Protein AF-A0A7W3RBH5-F1 (afdb_monomer_lite)

Radius of gyration: 30.69 Å; chains: 1; bounding box: 95×34×45 Å

Foldseek 3Di:
DPPPDDPLQVVLVVVQVVVQVVLCVQCVVVVHNWGWHKDWDQDPVRHIDIDTHDDPSSVVSVVVVVVVVVVVPDDPDPDDPDDDDDPDDDDDDDDPVRDDDDDDDDDDDDDDD

Secondary structure (DSSP, 8-state):
------HHHHHHHHHHHHHHHHHHHHHHTTT---PPEEEEEE-TTS-EEEEEE--HHHHHHHHHHHHHHHHHTSPPPP----PPPPPPPPPP---TT----PPPPPP-PPPP-

Structure (mmCIF, N/CA/C/O backbone):
data_AF-A0A7W3RBH5-F1
#
_entry.id   AF-A0A7W3RBH5-F1
#
loop_
_atom_site.group_PDB
_atom_site.id
_atom_site.type_symbol
_atom_site.label_atom_id
_atom_site.label_alt_id
_atom_site.label_comp_id
_atom_site.label_asym_id
_atom_site.label_entity_id
_atom_site.label_seq_id
_atom_site.pdbx_PDB_ins_code
_atom_site.Cartn_x
_atom_site.Cartn_y
_atom_site.Cartn_z
_atom_site.occupancy
_atom_site.B_iso_or_equiv
_atom_site.auth_seq_id
_atom_site.auth_comp_id
_atom_site.auth_asym_id
_atom_site.auth_atom_id
_atom_site.pdbx_PDB_model_num
ATOM 1 N N . MET A 1 1 ? 27.777 1.254 -11.714 1.00 38.78 1 MET A N 1
ATOM 2 C CA . MET A 1 1 ? 26.602 1.133 -12.600 1.00 38.78 1 MET A CA 1
ATOM 3 C C . MET A 1 1 ? 25.482 1.964 -11.974 1.00 38.78 1 MET A C 1
ATOM 5 O O . MET A 1 1 ? 24.837 1.474 -11.060 1.00 38.78 1 MET A O 1
ATOM 9 N N . ASN A 1 2 ? 25.323 3.241 -12.343 1.00 45.81 2 ASN A N 1
ATOM 10 C CA . ASN A 1 2 ? 24.172 4.032 -11.885 1.00 45.81 2 ASN A CA 1
ATOM 11 C C . ASN A 1 2 ? 22.989 3.663 -12.783 1.00 45.81 2 ASN A C 1
ATOM 13 O O . ASN A 1 2 ? 23.002 3.976 -13.971 1.00 45.81 2 ASN A O 1
ATOM 17 N N . ALA A 1 3 ? 22.019 2.923 -12.247 1.00 60.84 3 ALA A N 1
ATOM 18 C CA . ALA A 1 3 ? 20.775 2.658 -12.952 1.00 60.84 3 ALA A CA 1
ATOM 19 C C . ALA A 1 3 ? 20.011 3.985 -13.047 1.00 60.84 3 ALA A C 1
ATOM 21 O O . ALA A 1 3 ? 19.488 4.479 -12.050 1.00 60.84 3 ALA A O 1
ATOM 22 N N . HIS A 1 4 ? 20.005 4.605 -14.226 1.00 70.75 4 HIS A N 1
ATOM 23 C CA . HIS A 1 4 ? 19.155 5.761 -14.469 1.00 70.75 4 HIS A CA 1
ATOM 24 C C . HIS A 1 4 ? 17.712 5.267 -14.528 1.00 70.75 4 HIS A C 1
ATOM 26 O O . HIS A 1 4 ? 17.284 4.692 -15.525 1.00 70.75 4 HIS A O 1
ATOM 32 N N . LEU A 1 5 ? 16.990 5.454 -13.426 1.00 80.38 5 LEU A N 1
ATOM 33 C CA . LEU A 1 5 ? 15.556 5.210 -13.360 1.00 80.38 5 LEU A CA 1
ATOM 34 C C . LEU A 1 5 ? 14.850 6.067 -14.421 1.00 80.38 5 LEU A C 1
ATOM 36 O O . LEU A 1 5 ? 15.248 7.216 -14.663 1.00 80.38 5 LEU A O 1
ATOM 40 N N . SER A 1 6 ? 13.820 5.521 -15.068 1.00 89.50 6 SER A N 1
ATOM 41 C CA . SER A 1 6 ? 12.952 6.322 -15.935 1.00 89.50 6 SER A CA 1
ATOM 42 C C . SER A 1 6 ? 12.178 7.345 -15.096 1.00 89.50 6 SER A C 1
ATOM 44 O O . SER A 1 6 ? 12.161 7.281 -13.865 1.00 89.50 6 SER A O 1
ATOM 46 N N . ASP A 1 7 ? 11.554 8.322 -15.750 1.00 94.19 7 ASP A N 1
ATOM 47 C CA . ASP A 1 7 ? 10.747 9.315 -15.040 1.00 94.19 7 ASP A CA 1
ATOM 48 C C . ASP A 1 7 ? 9.548 8.683 -14.326 1.00 94.19 7 ASP A C 1
ATOM 50 O O . ASP A 1 7 ? 9.355 8.899 -13.134 1.00 94.19 7 ASP A O 1
ATOM 54 N N . SER A 1 8 ? 8.853 7.775 -15.015 1.00 94.50 8 SER A N 1
ATOM 55 C CA . SER A 1 8 ? 7.756 6.985 -14.454 1.00 94.50 8 SER A CA 1
ATOM 56 C C . SER A 1 8 ? 8.193 6.127 -13.265 1.00 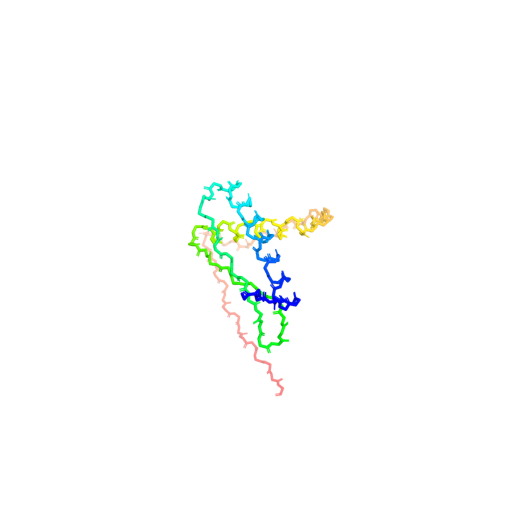94.50 8 SER A C 1
ATOM 58 O O . SER A 1 8 ? 7.419 5.935 -12.335 1.00 94.50 8 SER A O 1
ATOM 60 N N . ASP A 1 9 ? 9.426 5.613 -13.263 1.00 95.31 9 ASP A N 1
ATOM 61 C CA . ASP A 1 9 ? 9.942 4.834 -12.134 1.00 95.31 9 ASP A CA 1
ATOM 62 C C . ASP A 1 9 ? 10.204 5.724 -10.907 1.00 95.31 9 ASP A C 1
ATOM 64 O O . ASP A 1 9 ? 9.788 5.396 -9.794 1.00 95.31 9 ASP A O 1
ATOM 68 N N . ARG A 1 10 ? 10.789 6.914 -11.119 1.00 96.50 10 ARG A N 1
ATOM 69 C CA . ARG A 1 10 ? 10.930 7.925 -10.057 1.00 96.50 10 ARG A CA 1
ATOM 70 C C . ARG A 1 10 ? 9.577 8.351 -9.496 1.00 96.50 10 ARG A C 1
ATOM 72 O O . ARG A 1 10 ? 9.437 8.461 -8.280 1.00 96.50 10 ARG A O 1
ATOM 79 N N . GLU A 1 11 ? 8.597 8.577 -10.363 1.00 97.50 11 GLU A N 1
ATOM 80 C CA . GLU A 1 11 ? 7.250 8.966 -9.955 1.00 97.50 11 GLU A CA 1
ATOM 81 C C . GLU A 1 11 ? 6.553 7.841 -9.178 1.00 97.50 11 GLU A C 1
ATOM 83 O O . GLU A 1 11 ? 6.006 8.087 -8.105 1.00 97.50 11 GLU A O 1
ATOM 88 N N . ALA A 1 12 ? 6.655 6.587 -9.631 1.00 97.94 12 ALA A N 1
ATOM 89 C CA . ALA A 1 12 ? 6.116 5.437 -8.906 1.00 97.94 12 ALA A CA 1
ATOM 90 C C . ALA A 1 12 ? 6.740 5.299 -7.507 1.00 97.94 12 ALA A C 1
ATOM 92 O O . ALA A 1 12 ? 6.019 5.073 -6.534 1.00 97.94 12 ALA A O 1
ATOM 93 N N . LEU A 1 13 ? 8.063 5.471 -7.383 1.00 97.69 13 LEU A N 1
ATOM 94 C CA . LEU A 1 13 ? 8.769 5.470 -6.095 1.00 97.69 13 LEU A CA 1
ATOM 95 C C . LEU A 1 13 ? 8.270 6.573 -5.161 1.00 97.69 13 LEU A C 1
ATOM 97 O O . LEU A 1 13 ? 8.067 6.321 -3.970 1.00 97.69 13 LEU A O 1
ATOM 101 N N . TRP A 1 14 ? 8.074 7.777 -5.697 1.00 97.69 14 TRP A N 1
ATOM 102 C CA . TRP A 1 14 ? 7.568 8.912 -4.934 1.00 97.69 14 TRP A CA 1
ATOM 103 C C . TRP A 1 14 ? 6.143 8.653 -4.427 1.00 97.69 14 TRP A C 1
ATOM 105 O O . TRP A 1 14 ? 5.920 8.710 -3.216 1.00 97.69 14 TRP A O 1
ATOM 115 N N . ILE A 1 15 ? 5.224 8.237 -5.309 1.00 97.81 15 ILE A N 1
ATOM 116 C CA . ILE A 1 15 ? 3.838 7.890 -4.948 1.00 97.81 15 ILE A CA 1
ATOM 117 C C . ILE A 1 15 ? 3.810 6.762 -3.909 1.00 97.81 15 ILE A C 1
ATOM 119 O O . ILE A 1 15 ? 3.056 6.821 -2.940 1.00 97.81 15 ILE A O 1
ATOM 123 N N . ALA A 1 16 ? 4.638 5.725 -4.074 1.00 98.06 16 ALA A N 1
ATOM 124 C CA . ALA A 1 16 ? 4.699 4.616 -3.125 1.00 98.06 16 ALA A CA 1
ATOM 125 C C . ALA A 1 16 ? 5.162 5.062 -1.734 1.00 98.06 16 ALA A C 1
ATOM 127 O O . ALA A 1 16 ? 4.643 4.571 -0.729 1.00 98.06 16 ALA A O 1
ATOM 128 N N . HIS A 1 17 ? 6.135 5.974 -1.666 1.00 97.75 17 HIS A N 1
ATOM 129 C CA . HIS A 1 17 ? 6.607 6.520 -0.400 1.00 97.75 17 HIS A CA 1
ATOM 130 C C . HIS A 1 17 ? 5.525 7.356 0.286 1.00 97.75 17 HIS A C 1
ATOM 132 O O . HIS A 1 17 ? 5.221 7.097 1.449 1.00 97.75 17 HIS A O 1
ATOM 138 N N . GLU A 1 18 ? 4.924 8.298 -0.440 1.00 97.88 18 GLU A N 1
ATOM 139 C CA . GLU A 1 18 ? 3.878 9.175 0.088 1.00 97.88 18 GLU A CA 1
ATOM 140 C C . GLU A 1 18 ? 2.678 8.362 0.586 1.00 97.88 18 GLU A C 1
ATOM 142 O O . GLU A 1 18 ? 2.286 8.471 1.749 1.00 97.88 18 GLU A O 1
ATOM 147 N N . LEU A 1 19 ? 2.161 7.452 -0.247 1.00 97.56 19 LEU A N 1
ATOM 148 C CA . LEU A 1 19 ? 1.023 6.612 0.115 1.00 97.56 19 LEU A CA 1
ATOM 149 C C . LEU A 1 19 ? 1.319 5.744 1.343 1.00 97.56 19 LEU A C 1
ATOM 151 O O . LEU A 1 19 ? 0.443 5.550 2.186 1.00 97.56 19 LEU A O 1
ATOM 155 N N . ARG A 1 20 ? 2.542 5.213 1.464 1.00 96.88 20 ARG A N 1
ATOM 156 C CA . ARG A 1 20 ? 2.932 4.425 2.638 1.00 96.88 20 ARG A CA 1
ATOM 157 C C . ARG A 1 20 ? 2.862 5.259 3.912 1.00 96.88 20 ARG A C 1
ATOM 159 O O . ARG A 1 20 ? 2.345 4.760 4.909 1.00 96.88 20 ARG A O 1
ATOM 166 N N . GLU A 1 21 ? 3.364 6.491 3.893 1.00 96.62 21 GLU A N 1
ATOM 167 C CA . GLU A 1 21 ? 3.344 7.338 5.086 1.00 96.62 21 GLU A CA 1
ATOM 168 C C . GLU A 1 21 ? 1.932 7.797 5.452 1.00 96.62 21 GLU A C 1
ATOM 170 O O . GLU A 1 21 ? 1.579 7.760 6.633 1.00 96.62 21 GLU A O 1
ATOM 175 N N . GLU A 1 22 ? 1.096 8.127 4.468 1.00 96.06 22 GLU A N 1
ATOM 176 C CA . GLU A 1 22 ? -0.311 8.466 4.706 1.00 96.06 22 GLU A CA 1
ATOM 177 C C . GLU A 1 22 ? -1.093 7.287 5.297 1.00 96.06 22 GLU A C 1
ATOM 179 O O . GLU A 1 22 ? -1.782 7.426 6.314 1.00 96.06 22 GLU A O 1
ATOM 184 N N . LEU A 1 23 ? -0.944 6.091 4.714 1.00 95.69 23 LEU A N 1
ATOM 185 C CA . LEU A 1 23 ? -1.595 4.886 5.225 1.00 95.69 23 LEU A CA 1
ATOM 186 C C . LEU A 1 23 ? -1.103 4.532 6.628 1.00 95.69 23 LEU A C 1
ATOM 188 O O . LEU A 1 23 ? -1.922 4.214 7.490 1.00 95.69 23 LEU A O 1
ATOM 192 N N . ARG A 1 24 ? 0.207 4.620 6.884 1.00 95.00 24 ARG A N 1
ATOM 193 C CA . ARG A 1 24 ? 0.780 4.371 8.212 1.00 95.00 24 ARG A CA 1
ATOM 194 C C . ARG A 1 24 ? 0.158 5.303 9.252 1.00 95.00 24 ARG A C 1
ATOM 196 O O . ARG A 1 24 ? -0.360 4.828 10.258 1.00 95.00 24 ARG A O 1
ATOM 203 N N . GLN A 1 25 ? 0.132 6.609 8.990 1.00 94.81 25 GLN A N 1
ATOM 204 C CA . GLN A 1 25 ? -0.440 7.587 9.919 1.00 94.81 25 GLN A CA 1
ATOM 205 C C . GLN A 1 25 ? -1.945 7.386 10.138 1.00 94.81 25 GLN A C 1
ATOM 207 O O . GLN A 1 25 ? -2.438 7.537 11.258 1.00 94.81 25 GLN A O 1
ATOM 212 N N . ALA A 1 26 ? -2.698 7.070 9.081 1.00 93.94 26 ALA A N 1
ATOM 213 C CA . ALA A 1 26 ? -4.135 6.830 9.181 1.00 93.94 26 ALA A CA 1
ATOM 214 C C . ALA A 1 26 ? -4.460 5.587 10.022 1.00 93.94 26 ALA A C 1
ATOM 216 O O . ALA A 1 26 ? -5.380 5.623 10.842 1.00 93.94 26 ALA A O 1
ATOM 217 N N . LEU A 1 27 ? -3.691 4.514 9.844 1.00 94.50 27 LEU A N 1
ATOM 218 C CA . LEU A 1 27 ? -3.867 3.254 10.561 1.00 94.50 27 LEU A CA 1
ATOM 219 C C . LEU A 1 27 ? -3.410 3.344 12.021 1.00 94.50 27 LEU A C 1
ATOM 221 O O . LEU A 1 27 ? -4.126 2.878 12.909 1.00 94.50 27 LEU A O 1
ATOM 225 N N . GLU A 1 28 ? -2.306 4.039 12.299 1.00 93.94 28 GLU A N 1
ATOM 226 C CA . GLU A 1 28 ? -1.844 4.291 13.670 1.00 93.94 28 GLU A CA 1
ATOM 227 C C . GLU A 1 28 ? -2.890 5.051 14.494 1.00 93.94 28 GLU A C 1
ATOM 229 O O . GLU A 1 28 ? -3.155 4.696 15.643 1.00 93.94 28 GLU A O 1
ATOM 234 N N . ARG A 1 29 ? -3.579 6.032 13.891 1.00 92.56 29 ARG A N 1
ATOM 235 C CA . ARG A 1 29 ? -4.706 6.746 14.526 1.00 92.56 29 ARG A CA 1
ATOM 236 C C . ARG A 1 29 ? -5.880 5.831 14.897 1.00 92.56 29 ARG A C 1
ATOM 238 O O . ARG A 1 29 ? -6.708 6.209 15.723 1.00 92.56 29 ARG A O 1
ATOM 245 N N . ARG A 1 30 ? -5.963 4.638 14.303 1.00 91.06 30 ARG A N 1
ATOM 246 C CA . ARG A 1 30 ? -6.959 3.599 14.602 1.00 91.06 30 ARG A CA 1
ATOM 247 C C . ARG A 1 30 ? -6.430 2.492 15.515 1.00 91.06 30 ARG A C 1
ATOM 249 O O . ARG A 1 30 ? -7.159 1.544 15.780 1.00 91.06 30 ARG A O 1
ATOM 256 N N . 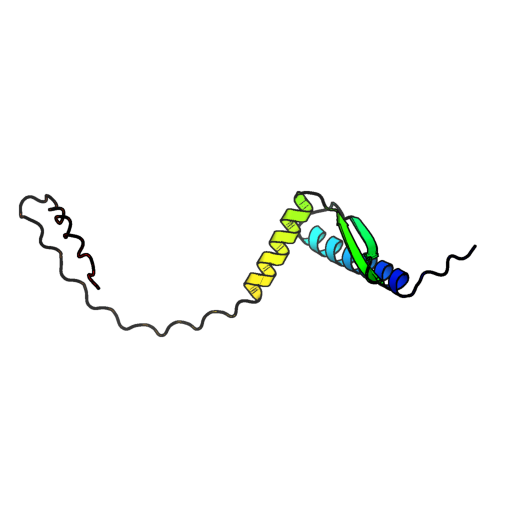GLY A 1 31 ? -5.204 2.624 16.023 1.00 93.50 31 GLY A N 1
ATOM 257 C CA . GLY A 1 31 ? -4.565 1.620 16.874 1.00 93.50 31 GLY A CA 1
ATOM 258 C C . GLY A 1 31 ? -3.999 0.424 16.106 1.00 93.50 31 GLY A C 1
ATOM 259 O O . GLY A 1 31 ? -3.577 -0.544 16.733 1.00 93.50 31 GLY A O 1
ATOM 260 N N . VAL A 1 32 ? -3.959 0.484 14.770 1.00 93.44 32 VAL A N 1
ATOM 261 C CA . VAL A 1 32 ? -3.358 -0.558 13.934 1.00 93.44 32 VAL A CA 1
ATOM 262 C C . VAL A 1 32 ? -1.883 -0.235 13.725 1.00 93.44 32 VAL A C 1
ATOM 264 O O . VAL A 1 32 ? -1.539 0.785 13.134 1.00 93.44 32 VAL A O 1
ATOM 267 N N . THR A 1 33 ? -1.004 -1.106 14.217 1.00 85.69 33 THR A N 1
ATOM 268 C CA . THR A 1 33 ? 0.457 -0.896 14.204 1.00 85.69 33 THR A CA 1
ATOM 269 C C . THR A 1 33 ? 1.173 -1.624 13.066 1.00 85.69 33 THR A C 1
ATOM 271 O O . THR A 1 33 ? 2.353 -1.382 12.817 1.00 85.69 33 THR A O 1
ATOM 274 N N . SER A 1 34 ? 0.472 -2.512 12.357 1.00 84.06 34 SER A N 1
ATOM 275 C CA . SER A 1 34 ? 0.989 -3.199 11.175 1.00 84.06 34 SER A CA 1
ATOM 276 C C . SER A 1 34 ? 1.027 -2.229 9.992 1.00 84.06 34 SER A C 1
ATOM 278 O O . SER A 1 34 ? -0.013 -1.813 9.477 1.00 84.06 34 SER A O 1
ATOM 280 N N . ALA A 1 35 ? 2.231 -1.829 9.581 1.00 78.38 35 ALA A N 1
ATOM 281 C CA . ALA A 1 35 ? 2.417 -0.904 8.469 1.00 78.38 35 ALA A CA 1
ATOM 282 C C . ALA A 1 35 ? 2.164 -1.610 7.119 1.00 78.38 35 ALA A C 1
ATOM 284 O O . ALA A 1 35 ? 2.788 -2.642 6.848 1.00 78.38 35 ALA A O 1
ATOM 285 N N . PRO A 1 36 ? 1.307 -1.064 6.234 1.00 93.81 36 PRO A N 1
ATOM 286 C CA . PRO A 1 36 ? 1.096 -1.625 4.905 1.00 93.81 36 PRO A CA 1
ATOM 287 C C . PRO A 1 36 ? 2.381 -1.618 4.073 1.00 93.81 36 PRO A C 1
ATOM 289 O O . PRO A 1 36 ? 3.108 -0.624 4.019 1.00 93.81 36 PRO A O 1
ATOM 292 N N . GLY A 1 37 ? 2.638 -2.717 3.368 1.00 96.44 37 GLY A N 1
ATOM 293 C CA . GLY A 1 37 ? 3.686 -2.773 2.358 1.00 96.44 37 GLY A CA 1
ATOM 294 C C . GLY A 1 37 ? 3.202 -2.112 1.073 1.00 96.44 37 GLY A C 1
ATOM 295 O O . GLY A 1 37 ? 2.244 -2.592 0.475 1.00 96.44 37 GLY A O 1
ATOM 296 N N . VAL A 1 38 ? 3.859 -1.039 0.634 1.00 97.88 38 VAL A N 1
ATOM 297 C CA . VAL A 1 38 ? 3.561 -0.366 -0.641 1.00 97.88 38 VAL A CA 1
ATOM 298 C C . VAL A 1 38 ? 4.734 -0.569 -1.590 1.00 97.88 38 VAL A C 1
ATOM 300 O O . VAL A 1 38 ? 5.867 -0.209 -1.265 1.00 97.88 38 VAL A O 1
ATOM 303 N N . SER A 1 39 ? 4.474 -1.177 -2.745 1.00 98.12 39 SER A N 1
ATOM 304 C CA . SER A 1 39 ? 5.487 -1.477 -3.758 1.00 98.12 39 SER A CA 1
ATOM 305 C C . SER A 1 39 ? 5.214 -0.690 -5.040 1.00 98.12 39 SER A C 1
ATOM 307 O O . SER A 1 39 ? 4.125 -0.836 -5.598 1.00 98.12 39 SER A O 1
ATOM 309 N N . PRO A 1 40 ? 6.171 0.125 -5.513 1.00 98.06 40 PRO A N 1
ATOM 310 C CA . PRO A 1 40 ? 6.051 0.829 -6.782 1.00 98.06 40 PRO A CA 1
ATOM 311 C C . PRO A 1 40 ? 6.230 -0.136 -7.953 1.00 98.06 40 PRO A C 1
ATOM 313 O O . PRO A 1 40 ? 6.998 -1.096 -7.871 1.00 98.06 40 PRO A O 1
ATOM 316 N N . PHE A 1 41 ? 5.547 0.141 -9.055 1.00 97.44 41 PHE A N 1
ATOM 317 C CA . PHE A 1 41 ? 5.798 -0.490 -10.342 1.00 97.44 41 PHE A CA 1
ATOM 318 C C . PHE A 1 41 ? 5.334 0.427 -11.475 1.00 97.44 41 PHE A C 1
ATOM 320 O O . PHE A 1 41 ? 4.548 1.350 -11.268 1.00 97.44 41 PHE A O 1
ATOM 327 N N . VAL A 1 42 ? 5.808 0.157 -12.685 1.00 97.50 42 VAL A N 1
ATOM 328 C CA . VAL A 1 42 ? 5.283 0.775 -13.902 1.00 97.50 42 VAL A CA 1
ATOM 329 C C . VAL A 1 42 ? 4.467 -0.284 -14.632 1.00 97.50 42 VAL A C 1
ATOM 331 O O . VAL A 1 42 ? 4.947 -1.402 -14.834 1.00 97.50 42 VAL A O 1
ATOM 334 N N . ASP A 1 43 ? 3.219 0.031 -14.968 1.00 96.25 43 ASP A N 1
ATOM 335 C CA . ASP A 1 43 ? 2.338 -0.910 -15.658 1.00 96.25 43 ASP A CA 1
ATOM 336 C C . ASP A 1 43 ? 2.734 -1.113 -17.135 1.00 96.25 43 ASP A C 1
ATOM 338 O O . ASP A 1 43 ? 3.640 -0.471 -17.673 1.00 96.25 43 ASP A O 1
ATOM 342 N N . SER A 1 44 ? 2.033 -2.011 -17.831 1.00 95.56 44 SER A N 1
ATOM 343 C CA . SER A 1 44 ? 2.287 -2.286 -19.250 1.00 95.56 44 SER A CA 1
ATOM 344 C C . SER A 1 44 ? 1.990 -1.103 -20.181 1.00 95.56 44 SER A C 1
ATOM 346 O O . SER A 1 44 ? 2.414 -1.124 -21.333 1.00 95.56 44 SER A O 1
ATOM 348 N N . ALA A 1 45 ? 1.254 -0.089 -19.715 1.00 96.50 45 ALA A N 1
ATOM 349 C CA . ALA A 1 45 ? 0.991 1.148 -20.444 1.00 96.50 45 ALA A CA 1
ATOM 350 C C . ALA A 1 45 ? 2.026 2.248 -20.132 1.00 96.50 45 ALA A C 1
ATOM 352 O O . ALA A 1 45 ? 1.894 3.363 -20.636 1.00 96.50 45 ALA A O 1
ATOM 353 N N . GLY A 1 46 ? 3.048 1.952 -19.320 1.00 94.88 46 GLY A N 1
ATOM 354 C CA . GLY A 1 46 ? 4.071 2.913 -18.917 1.00 94.88 46 GLY A CA 1
ATOM 355 C C . GLY A 1 46 ? 3.632 3.851 -17.791 1.00 94.88 46 GLY A C 1
ATOM 356 O O . GLY A 1 46 ? 4.285 4.868 -17.565 1.00 94.88 46 GLY A O 1
ATOM 357 N N . ARG A 1 47 ? 2.529 3.557 -17.092 1.00 97.75 47 ARG A N 1
ATOM 358 C CA . ARG A 1 47 ? 1.999 4.426 -16.036 1.00 97.75 47 ARG A CA 1
ATOM 359 C C . ARG A 1 47 ? 2.606 4.071 -14.678 1.00 97.75 47 ARG A C 1
ATOM 361 O O . ARG A 1 47 ? 2.673 2.884 -14.347 1.00 97.75 47 ARG A O 1
ATOM 368 N N . PRO A 1 48 ? 3.002 5.065 -13.866 1.00 97.56 48 PRO A N 1
ATOM 369 C CA . PRO A 1 48 ? 3.415 4.821 -12.490 1.00 97.56 48 PRO A CA 1
ATOM 370 C C . PRO A 1 48 ? 2.233 4.272 -11.687 1.00 97.56 48 PRO A C 1
ATOM 372 O O . PRO A 1 48 ? 1.103 4.748 -11.801 1.00 97.56 48 PRO A O 1
ATOM 375 N N . SER A 1 49 ? 2.464 3.223 -10.908 1.00 97.81 49 SER A N 1
ATOM 376 C CA . SER A 1 49 ? 1.429 2.512 -10.159 1.00 97.81 49 SER A CA 1
ATOM 377 C C . SER A 1 49 ? 1.999 1.890 -8.886 1.00 97.81 49 SER A C 1
ATOM 379 O O . SER A 1 49 ? 3.212 1.781 -8.706 1.00 97.81 49 SER A O 1
ATOM 381 N N . VAL A 1 50 ? 1.116 1.492 -7.968 1.00 98.19 50 VAL A N 1
ATOM 382 C CA . VAL A 1 50 ? 1.501 0.927 -6.668 1.00 98.19 50 VAL A CA 1
ATOM 383 C C . VAL A 1 50 ? 0.661 -0.296 -6.313 1.00 98.19 50 VAL A C 1
ATOM 385 O O . VAL A 1 50 ? -0.538 -0.341 -6.581 1.00 98.19 50 VAL A O 1
ATOM 388 N N . ILE A 1 51 ? 1.293 -1.293 -5.695 1.00 98.00 51 ILE A N 1
ATOM 389 C CA . ILE A 1 51 ? 0.621 -2.440 -5.076 1.00 98.00 51 ILE A CA 1
ATOM 390 C C . ILE A 1 51 ? 0.672 -2.244 -3.569 1.00 98.00 51 ILE A C 1
ATOM 392 O O . ILE A 1 51 ? 1.748 -2.037 -3.008 1.00 98.00 51 ILE A O 1
ATOM 396 N N . VAL A 1 52 ? -0.480 -2.350 -2.911 1.00 97.88 52 VAL A N 1
ATOM 397 C CA . VAL A 1 52 ? -0.575 -2.281 -1.452 1.00 97.88 52 VAL A CA 1
ATOM 398 C C . VAL A 1 52 ? -0.871 -3.669 -0.899 1.00 97.88 52 VAL A C 1
ATOM 400 O O . VAL A 1 52 ? -1.869 -4.296 -1.249 1.00 97.88 52 VAL A O 1
ATOM 403 N N . ARG A 1 53 ? -0.008 -4.140 -0.002 1.00 97.44 53 ARG A N 1
ATOM 404 C CA . ARG A 1 53 ? -0.182 -5.362 0.778 1.00 97.44 53 ARG A CA 1
ATOM 405 C C . ARG A 1 53 ? -0.452 -4.993 2.229 1.00 97.44 53 ARG A C 1
ATOM 407 O O . ARG A 1 53 ? 0.332 -4.288 2.857 1.00 97.44 53 ARG A O 1
ATOM 414 N N . MET A 1 54 ? -1.529 -5.532 2.774 1.00 96.38 54 MET A N 1
ATOM 415 C CA . MET A 1 54 ? -1.954 -5.316 4.153 1.00 96.38 54 MET A CA 1
ATOM 416 C C . MET A 1 54 ? -2.541 -6.608 4.720 1.00 96.38 54 MET A C 1
ATOM 418 O O . MET A 1 54 ? -2.987 -7.472 3.962 1.00 96.38 54 MET A O 1
ATOM 422 N N . ASP A 1 55 ? -2.511 -6.754 6.040 1.00 95.25 55 ASP A N 1
ATOM 423 C CA . ASP A 1 55 ? -3.246 -7.820 6.716 1.00 95.25 55 ASP A CA 1
ATOM 424 C C . ASP A 1 55 ? -4.740 -7.476 6.848 1.00 95.25 55 ASP A C 1
ATOM 426 O O . ASP A 1 55 ? -5.209 -6.405 6.453 1.00 95.25 55 ASP A O 1
ATOM 430 N N . ALA A 1 56 ? -5.510 -8.425 7.381 1.00 95.50 56 ALA A N 1
ATOM 431 C CA . ALA A 1 56 ? -6.953 -8.280 7.518 1.00 95.50 56 ALA A CA 1
ATOM 432 C C . ALA A 1 56 ? -7.363 -7.171 8.501 1.00 95.50 56 ALA A C 1
ATOM 434 O O . ALA A 1 56 ? -8.447 -6.609 8.343 1.00 95.50 56 ALA A O 1
ATOM 435 N N . ASP A 1 57 ? -6.543 -6.873 9.509 1.00 93.88 57 ASP A N 1
ATOM 436 C CA . ASP A 1 57 ? -6.843 -5.844 10.504 1.00 93.88 57 ASP A CA 1
ATOM 437 C C . ASP A 1 57 ? -6.697 -4.454 9.874 1.00 93.88 57 ASP A C 1
ATOM 439 O O . ASP A 1 57 ? -7.666 -3.691 9.800 1.00 93.88 57 ASP A O 1
ATOM 443 N N . ALA A 1 58 ? -5.546 -4.207 9.244 1.00 95.00 58 ALA A N 1
ATOM 444 C CA . ALA A 1 58 ? -5.283 -2.994 8.481 1.00 95.00 58 ALA A CA 1
ATOM 445 C C . ALA A 1 58 ? -6.311 -2.771 7.358 1.00 95.00 58 ALA A C 1
ATOM 447 O O . ALA A 1 58 ? -6.794 -1.651 7.180 1.00 95.00 58 ALA A O 1
ATOM 448 N N . ALA A 1 59 ? -6.718 -3.826 6.642 1.00 95.56 59 ALA A N 1
ATOM 449 C CA . ALA A 1 59 ? -7.750 -3.726 5.609 1.00 95.56 59 ALA A CA 1
ATOM 450 C C . ALA A 1 59 ? -9.118 -3.301 6.167 1.00 95.56 59 ALA A C 1
ATOM 452 O O . ALA A 1 59 ? -9.796 -2.453 5.582 1.00 95.56 59 ALA A O 1
ATOM 453 N N . ARG A 1 60 ? -9.533 -3.866 7.309 1.00 95.38 60 ARG A N 1
ATOM 454 C CA . ARG A 1 60 ? -10.800 -3.500 7.964 1.00 95.38 60 ARG A CA 1
ATOM 455 C C . ARG A 1 60 ? -10.760 -2.071 8.491 1.00 95.38 60 ARG A C 1
ATOM 457 O O . ARG A 1 60 ? -11.719 -1.330 8.284 1.00 95.38 60 ARG A O 1
ATOM 464 N N . ALA A 1 61 ? -9.661 -1.673 9.125 1.00 95.00 61 ALA A N 1
ATOM 465 C CA . ALA A 1 61 ? -9.479 -0.308 9.604 1.00 95.00 61 ALA A CA 1
ATOM 466 C C . ALA A 1 61 ? -9.532 0.708 8.453 1.00 95.00 61 ALA A C 1
ATOM 468 O O . ALA A 1 61 ? -10.230 1.718 8.558 1.00 95.00 61 ALA A O 1
ATOM 469 N N . LEU A 1 62 ? -8.881 0.411 7.323 1.00 95.00 62 LEU A N 1
ATOM 470 C CA . LEU A 1 62 ? -8.943 1.257 6.132 1.00 95.00 62 LEU A CA 1
ATOM 471 C C . LEU A 1 62 ? -10.372 1.372 5.578 1.00 95.00 62 LEU A C 1
ATOM 473 O O . LEU A 1 62 ? -10.818 2.471 5.251 1.00 95.00 62 LEU A O 1
ATOM 477 N N . ALA A 1 63 ? -11.121 0.267 5.522 1.00 94.69 63 ALA A N 1
ATOM 478 C CA . ALA A 1 63 ? -12.512 0.281 5.068 1.00 94.69 63 ALA A CA 1
ATOM 479 C C . ALA A 1 63 ? -13.412 1.166 5.952 1.00 94.69 63 ALA A C 1
ATOM 481 O O . ALA A 1 63 ? -14.256 1.897 5.430 1.00 94.69 63 ALA A O 1
ATOM 482 N N . LEU A 1 64 ? -13.208 1.148 7.275 1.00 95.06 64 LEU A N 1
ATOM 483 C CA . LEU A 1 64 ? -13.914 2.035 8.206 1.00 95.06 64 L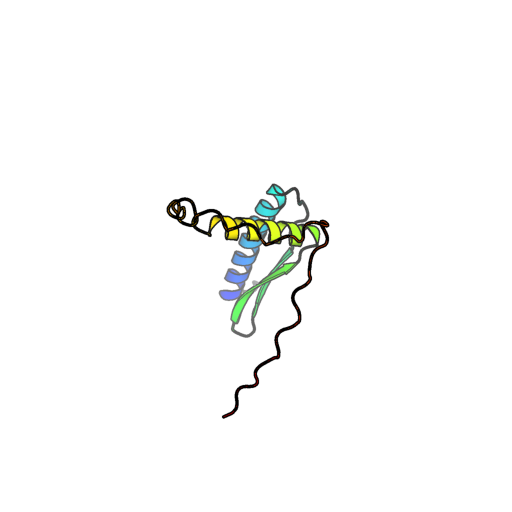EU A CA 1
ATOM 484 C C . LEU A 1 64 ? -13.586 3.508 7.936 1.00 95.06 64 LEU A C 1
ATOM 486 O O . LEU A 1 64 ? -14.503 4.314 7.789 1.00 95.06 64 LEU A O 1
ATOM 490 N N . ILE A 1 65 ? -12.299 3.840 7.778 1.00 92.50 65 ILE A N 1
ATOM 491 C CA . ILE A 1 65 ? -11.840 5.202 7.457 1.00 92.50 65 ILE A CA 1
ATOM 492 C C . ILE A 1 65 ? -12.488 5.720 6.161 1.00 92.50 65 ILE A C 1
ATOM 494 O O . ILE A 1 65 ? -12.901 6.878 6.079 1.00 92.50 65 ILE A O 1
ATOM 498 N N . MET A 1 66 ? -12.604 4.876 5.132 1.00 92.38 66 MET A N 1
ATOM 499 C CA . MET A 1 66 ? -13.261 5.252 3.874 1.00 92.38 66 MET A CA 1
ATOM 500 C C . MET A 1 66 ? -14.781 5.416 4.028 1.00 92.38 66 MET A C 1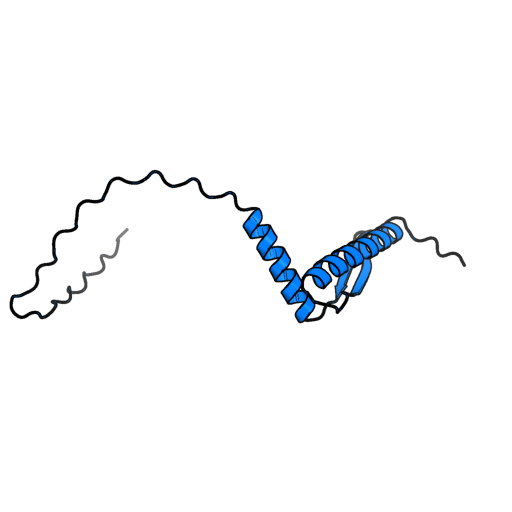
ATOM 502 O O . MET A 1 66 ? -15.374 6.308 3.417 1.00 92.38 66 MET A O 1
ATOM 506 N N . GLY A 1 67 ? -15.421 4.572 4.841 1.00 91.56 67 GLY A N 1
ATOM 507 C CA . GLY A 1 67 ? -16.855 4.655 5.123 1.00 91.56 67 GLY A CA 1
ATOM 508 C C . GLY A 1 67 ? -17.244 5.957 5.826 1.00 91.56 67 GLY A C 1
ATOM 509 O O . GLY A 1 67 ? -18.230 6.591 5.452 1.00 91.56 67 GLY A O 1
ATOM 510 N N . GLU A 1 68 ? -16.435 6.399 6.787 1.00 89.81 68 GLU A N 1
ATOM 511 C CA . GLU A 1 68 ? -16.633 7.665 7.501 1.00 89.81 68 GLU A CA 1
ATOM 512 C C . GLU A 1 68 ? -16.519 8.877 6.571 1.00 89.81 68 GLU A C 1
ATOM 514 O O . GLU A 1 68 ? -17.365 9.770 6.615 1.00 89.81 68 GLU A O 1
ATOM 519 N N . GLN A 1 69 ? -15.525 8.891 5.676 1.00 84.94 69 GLN A N 1
ATOM 520 C CA . GLN A 1 69 ? -15.375 9.959 4.680 1.00 84.94 69 GLN A CA 1
ATOM 521 C C . GLN A 1 69 ? -16.579 10.034 3.739 1.00 84.94 69 GLN A C 1
ATOM 523 O O . GLN A 1 69 ? -17.052 11.124 3.418 1.00 84.94 69 GLN A O 1
ATOM 528 N N . ARG A 1 70 ? -17.126 8.881 3.332 1.00 85.06 70 ARG A N 1
ATOM 529 C CA . ARG A 1 70 ? -18.346 8.841 2.519 1.00 85.06 70 ARG A CA 1
ATOM 530 C C . ARG A 1 70 ? -19.549 9.398 3.282 1.00 85.06 70 ARG A C 1
ATOM 532 O O . ARG A 1 70 ? -20.335 10.123 2.685 1.00 85.06 70 ARG A O 1
ATOM 539 N N . ALA A 1 71 ? -19.695 9.081 4.568 1.00 79.12 71 ALA A N 1
ATOM 540 C CA . ALA A 1 71 ? -20.788 9.602 5.387 1.00 79.12 71 ALA A CA 1
ATOM 541 C C . ALA A 1 71 ? -20.682 11.123 5.598 1.00 79.12 71 ALA A C 1
ATOM 543 O O . ALA A 1 71 ? -21.693 11.815 5.527 1.00 79.12 71 ALA A O 1
ATOM 544 N N . ALA A 1 72 ? -19.467 11.649 5.783 1.00 77.06 72 ALA A N 1
ATOM 545 C CA . ALA A 1 72 ? -19.216 13.086 5.898 1.00 77.06 72 ALA A CA 1
ATOM 546 C C . ALA A 1 72 ? -19.480 13.858 4.591 1.00 77.06 72 ALA A C 1
ATOM 548 O O . ALA A 1 72 ? -19.804 15.043 4.628 1.00 77.06 72 ALA A O 1
ATOM 549 N N . ALA A 1 73 ? -19.358 13.195 3.437 1.00 76.06 73 ALA A N 1
ATOM 550 C CA . ALA A 1 73 ? -19.613 13.788 2.126 1.00 76.06 73 ALA A CA 1
ATOM 551 C C . ALA A 1 73 ? -21.105 13.839 1.741 1.00 76.06 73 ALA A C 1
ATOM 553 O O . ALA A 1 73 ? -21.451 14.487 0.753 1.00 76.06 73 ALA A O 1
ATOM 554 N N . VAL A 1 74 ? -21.997 13.169 2.483 1.00 69.25 74 VAL A N 1
ATOM 555 C CA . VAL A 1 74 ? -23.445 13.279 2.262 1.00 69.25 74 VAL A CA 1
ATOM 556 C C . VAL A 1 74 ? -23.931 14.572 2.925 1.00 69.25 74 VAL A C 1
ATOM 558 O O . VAL A 1 74 ? -23.875 14.670 4.153 1.00 69.25 74 VAL A O 1
ATOM 561 N N . PRO A 1 75 ? -24.414 15.575 2.165 1.00 65.31 75 PRO A N 1
ATOM 562 C CA . PRO A 1 75 ? -24.988 16.767 2.773 1.00 65.31 75 PRO A CA 1
ATOM 563 C C . PRO A 1 75 ? -26.196 16.363 3.631 1.00 65.31 75 PRO A C 1
ATOM 565 O O . PRO A 1 75 ? -26.941 15.460 3.233 1.00 65.31 75 PRO A O 1
ATOM 568 N N . PRO A 1 76 ? -26.419 17.000 4.797 1.00 63.97 76 PRO A N 1
ATOM 569 C CA . PRO A 1 76 ? -27.609 16.728 5.587 1.00 63.97 76 PRO A CA 1
ATOM 570 C C . PRO A 1 76 ? -28.832 16.954 4.698 1.00 63.97 76 PRO A C 1
ATOM 572 O O . PRO A 1 76 ? -28.973 18.014 4.082 1.00 63.97 76 PRO A O 1
ATOM 575 N N . ALA A 1 77 ? -29.688 15.935 4.589 1.00 66.94 77 ALA A N 1
ATOM 576 C CA . ALA A 1 77 ? -30.940 16.064 3.861 1.00 66.94 77 ALA A CA 1
ATOM 577 C C . ALA A 1 77 ? -31.697 17.279 4.426 1.00 66.94 77 ALA A C 1
ATOM 579 O O . ALA A 1 77 ? -31.768 17.418 5.654 1.00 66.94 77 ALA A O 1
ATOM 580 N N . PRO A 1 78 ? -32.232 18.176 3.577 1.00 62.78 78 PRO A N 1
ATOM 581 C CA . PRO A 1 78 ? -33.010 19.299 4.070 1.00 62.78 78 PRO A CA 1
ATOM 582 C C . PRO A 1 78 ? -34.145 18.754 4.937 1.00 62.78 78 PRO A C 1
ATOM 584 O O . PRO A 1 78 ? -34.816 17.794 4.549 1.00 62.78 78 PRO A O 1
ATOM 587 N N . ALA A 1 79 ? -34.318 19.338 6.127 1.00 63.06 79 ALA A N 1
ATOM 588 C CA . ALA A 1 79 ? -35.403 18.986 7.030 1.00 63.06 79 ALA A CA 1
ATOM 589 C C . ALA A 1 79 ? -36.713 19.015 6.236 1.00 63.06 79 ALA A C 1
ATOM 591 O O . ALA A 1 79 ? -37.092 20.060 5.701 1.00 63.06 79 ALA A O 1
ATOM 592 N N . ALA A 1 80 ? -37.360 17.855 6.101 1.00 64.25 80 ALA A N 1
ATOM 593 C CA . ALA A 1 80 ? -38.644 17.775 5.426 1.00 64.25 80 ALA A CA 1
ATOM 594 C C . ALA A 1 80 ? -39.596 18.777 6.102 1.00 64.25 80 ALA A C 1
ATOM 596 O O . ALA A 1 80 ? -39.652 18.803 7.338 1.00 64.25 80 ALA A O 1
ATOM 597 N N . PRO A 1 81 ? -40.310 19.625 5.340 1.00 60.88 81 PRO A N 1
ATOM 598 C CA . PRO A 1 81 ? -41.264 20.546 5.932 1.00 60.88 81 PRO A CA 1
ATOM 599 C C . PRO A 1 81 ? -42.268 19.727 6.739 1.00 60.88 81 PRO A C 1
ATOM 601 O O . PRO A 1 81 ? -42.798 18.728 6.253 1.00 60.88 81 PRO A O 1
ATOM 604 N N . MET A 1 82 ? -42.457 20.130 7.994 1.00 57.47 82 MET A N 1
ATOM 605 C CA . MET A 1 82 ? -43.344 19.498 8.963 1.00 57.47 82 MET A CA 1
ATOM 606 C C . MET A 1 82 ? -44.723 19.314 8.322 1.00 57.47 82 MET A C 1
ATOM 608 O O . MET A 1 82 ? -45.467 20.279 8.143 1.00 57.47 82 MET A O 1
ATOM 612 N N . ALA A 1 83 ? -45.025 18.087 7.895 1.00 61.94 83 ALA A N 1
ATOM 613 C CA . ALA A 1 83 ? -46.317 17.769 7.315 1.00 61.94 83 ALA A CA 1
ATOM 614 C C . ALA A 1 83 ? -47.397 18.035 8.379 1.00 61.94 83 ALA A C 1
ATOM 616 O O . ALA A 1 83 ? -47.185 17.695 9.549 1.00 61.94 83 ALA A O 1
ATOM 617 N N . PRO A 1 84 ? -48.537 18.652 8.019 1.00 63.31 84 PRO A N 1
ATOM 618 C CA . PRO A 1 84 ? -49.640 18.815 8.957 1.00 63.31 84 PRO A CA 1
ATOM 619 C C . PRO A 1 84 ? -50.093 17.435 9.467 1.00 63.31 84 PRO A C 1
ATOM 621 O O . PRO A 1 84 ? -49.945 16.442 8.746 1.00 63.31 84 PRO A O 1
ATOM 624 N N . PRO A 1 85 ? -50.618 17.337 10.703 1.00 58.47 85 PRO A N 1
ATOM 625 C CA . PRO A 1 85 ? -51.008 16.055 11.274 1.00 58.47 85 PRO A CA 1
ATOM 626 C C . PRO A 1 85 ? -52.040 15.378 10.367 1.00 58.47 85 PRO A C 1
ATOM 628 O O . PRO A 1 85 ? -53.062 15.968 10.016 1.00 58.47 85 PRO A O 1
ATOM 631 N N . ALA A 1 86 ? -51.746 14.143 9.960 1.00 62.59 86 ALA A N 1
ATOM 632 C CA . ALA A 1 86 ? -52.661 13.332 9.172 1.00 62.59 86 ALA A CA 1
ATOM 633 C C . ALA A 1 86 ? -53.945 13.049 9.980 1.00 62.59 86 ALA A C 1
ATOM 635 O O . ALA A 1 86 ? -53.854 12.799 11.186 1.00 62.59 86 ALA A O 1
ATOM 636 N N . PRO A 1 87 ? -55.136 13.061 9.354 1.00 59.88 87 PRO A N 1
ATOM 637 C CA . PRO A 1 87 ? -56.359 12.662 10.034 1.00 59.88 87 PRO A CA 1
ATOM 638 C C . PRO A 1 87 ? -56.280 11.182 10.433 1.00 59.88 87 PRO A C 1
ATOM 640 O O . PRO A 1 87 ? -55.821 10.332 9.669 1.00 59.88 87 PRO A O 1
ATOM 643 N N . THR A 1 88 ? -56.720 10.886 11.653 1.00 61.12 88 THR A N 1
ATOM 644 C CA . THR A 1 88 ? -56.774 9.548 12.249 1.00 61.12 88 THR A CA 1
ATOM 645 C C . THR A 1 88 ? -57.535 8.575 11.334 1.00 61.12 88 THR A C 1
ATOM 647 O O . THR A 1 88 ? -58.657 8.889 10.932 1.00 61.12 88 THR A O 1
ATOM 650 N N . PRO A 1 89 ? -56.988 7.387 11.005 1.00 60.06 89 PRO A N 1
ATOM 651 C CA . PRO A 1 89 ? -57.716 6.408 10.205 1.00 60.06 89 PRO A CA 1
ATOM 652 C C . PRO A 1 89 ? -58.915 5.841 10.993 1.00 60.06 89 PRO A C 1
ATOM 654 O O . PRO A 1 89 ? -58.807 5.636 12.207 1.00 60.06 89 PRO A O 1
ATOM 657 N N . PRO A 1 90 ? -60.061 5.571 10.337 1.00 55.41 90 PRO A N 1
ATOM 658 C CA . PRO A 1 90 ? -61.226 5.004 11.002 1.00 55.41 90 PRO A CA 1
ATOM 659 C C . PRO A 1 90 ? -60.938 3.568 11.459 1.00 55.41 90 PRO A C 1
ATOM 661 O O . PRO A 1 90 ? -60.307 2.781 10.752 1.00 55.41 90 PRO A O 1
ATOM 664 N N . ALA A 1 91 ? -61.398 3.231 12.664 1.00 56.59 91 ALA A N 1
ATOM 665 C CA . ALA A 1 91 ? -61.212 1.920 13.271 1.00 56.59 91 ALA A CA 1
ATOM 666 C C . ALA A 1 91 ? -61.818 0.805 12.398 1.00 56.59 91 ALA A C 1
ATOM 668 O O . ALA A 1 91 ? -62.975 0.882 11.982 1.00 56.59 91 ALA A O 1
ATOM 669 N N . ALA A 1 92 ? -61.036 -0.249 12.146 1.00 56.41 92 ALA A N 1
ATOM 670 C CA . ALA A 1 92 ? -61.497 -1.440 11.442 1.00 56.41 92 ALA A CA 1
ATOM 671 C C . ALA A 1 92 ? -62.685 -2.089 12.188 1.00 56.41 92 ALA A C 1
ATOM 673 O O . ALA A 1 92 ? -62.624 -2.224 13.416 1.00 56.41 92 ALA A O 1
ATOM 674 N N . PRO A 1 93 ? -63.748 -2.527 11.489 1.00 54.66 93 PRO A N 1
ATOM 675 C CA . PRO A 1 93 ? -64.896 -3.157 12.129 1.00 54.66 93 PRO A CA 1
ATOM 676 C C . PRO A 1 93 ? -64.485 -4.507 12.733 1.00 54.66 93 PRO A C 1
ATOM 678 O O . PRO A 1 93 ? -64.186 -5.465 12.021 1.00 54.66 93 PRO A O 1
ATOM 681 N N . ARG A 1 94 ? -64.464 -4.587 14.067 1.00 55.94 94 ARG A N 1
ATOM 682 C CA . ARG A 1 94 ? -64.364 -5.849 14.811 1.00 55.94 94 ARG A CA 1
ATOM 683 C C . ARG A 1 94 ? -65.764 -6.422 15.016 1.00 55.94 94 ARG A C 1
ATOM 685 O O . ARG A 1 94 ? -66.695 -5.693 15.348 1.00 55.94 94 ARG A O 1
ATOM 692 N N . ARG A 1 95 ? -65.915 -7.738 14.850 1.00 55.88 95 ARG A N 1
ATOM 693 C CA . ARG A 1 95 ? -67.132 -8.456 15.258 1.00 55.88 95 ARG A CA 1
ATOM 694 C C . ARG A 1 95 ? -67.190 -8.476 16.795 1.00 55.88 95 ARG A C 1
ATOM 696 O O . ARG A 1 95 ? -66.142 -8.548 17.431 1.00 55.88 95 ARG A O 1
ATOM 703 N N . ASN A 1 96 ? -68.387 -8.445 17.384 1.00 56.25 96 ASN A N 1
ATOM 704 C CA . ASN A 1 96 ? -68.610 -8.315 18.840 1.00 56.25 96 ASN A CA 1
ATOM 705 C C . ASN A 1 96 ? -68.016 -9.456 19.708 1.00 56.25 96 ASN A C 1
ATOM 707 O O . ASN A 1 96 ? -68.092 -9.407 20.926 1.00 56.25 96 ASN A O 1
ATOM 711 N N . ASP A 1 97 ? -67.416 -10.474 19.091 1.00 60.12 97 ASP A N 1
ATOM 712 C CA . ASP A 1 97 ? -66.795 -11.625 19.761 1.00 60.12 97 ASP A CA 1
ATOM 713 C C . ASP A 1 97 ? -65.248 -11.565 19.751 1.00 60.12 97 ASP A C 1
ATOM 715 O O . ASP A 1 97 ? -64.563 -12.512 20.111 1.00 60.12 97 ASP A O 1
ATOM 719 N N . GLY A 1 98 ? -64.653 -10.455 19.292 1.00 58.75 98 GLY A N 1
ATOM 720 C CA . GLY A 1 98 ? -63.203 -10.221 19.371 1.00 58.75 98 GLY A CA 1
ATOM 721 C C . GLY A 1 98 ? -62.333 -10.986 18.363 1.00 58.75 98 GLY A C 1
ATOM 722 O O . GLY A 1 98 ? -61.137 -10.715 18.277 1.00 58.75 98 GLY A O 1
ATOM 723 N N . SER A 1 99 ? -62.902 -11.883 17.555 1.00 56.31 99 SER A N 1
ATOM 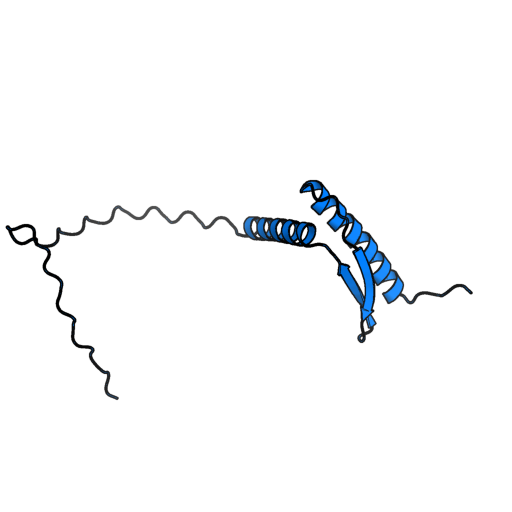724 C CA . SER A 1 99 ? -62.140 -12.617 16.539 1.00 56.31 99 SER A CA 1
ATOM 725 C C . SER A 1 99 ? -61.954 -11.810 15.245 1.00 56.31 99 SER A C 1
ATOM 727 O O . SER A 1 99 ? -62.894 -11.205 14.718 1.00 56.31 99 SER A O 1
ATOM 729 N N . HIS A 1 100 ? -60.721 -11.787 14.733 1.00 57.56 100 HIS A N 1
ATOM 730 C CA . HIS A 1 100 ? -60.354 -11.102 13.494 1.00 57.56 100 HIS A CA 1
ATOM 731 C C . HIS A 1 100 ? -60.864 -11.879 12.272 1.00 57.56 100 HIS A C 1
ATOM 733 O O . HIS A 1 100 ? -60.567 -13.060 12.111 1.00 57.56 100 HIS A O 1
ATOM 739 N N . VAL A 1 101 ? -61.594 -11.208 11.376 1.00 57.78 101 VAL A N 1
ATOM 740 C CA . VAL A 1 101 ? -61.939 -11.772 10.064 1.00 57.78 101 VAL A CA 1
ATOM 741 C C . VAL A 1 101 ? -60.774 -11.500 9.117 1.00 57.78 101 VAL A C 1
ATOM 743 O O . VAL A 1 101 ? -60.470 -10.343 8.826 1.00 57.78 101 VAL A O 1
ATOM 746 N N . PHE A 1 102 ? -60.107 -12.554 8.649 1.00 52.91 102 PHE A N 1
ATOM 747 C CA . PHE A 1 102 ? -59.127 -12.429 7.572 1.00 52.91 102 PHE A CA 1
ATOM 748 C C . PHE A 1 102 ? -59.843 -12.060 6.262 1.00 52.91 102 PHE A C 1
ATOM 750 O O . PHE A 1 102 ? -60.864 -12.675 5.941 1.00 52.91 102 PHE A O 1
ATOM 757 N N . PRO A 1 103 ? -59.343 -11.079 5.491 1.00 57.78 103 PRO A N 1
ATOM 758 C CA . PRO A 1 103 ? -59.913 -10.772 4.188 1.00 57.78 103 PRO A CA 1
ATOM 759 C C . PRO A 1 103 ? -59.631 -11.923 3.213 1.00 57.78 103 PRO A C 1
ATOM 761 O O . PRO A 1 103 ? -58.512 -12.432 3.144 1.00 57.78 103 PRO A O 1
ATOM 764 N N . ALA A 1 104 ? -60.655 -12.341 2.465 1.00 57.31 104 ALA A N 1
ATOM 765 C CA . ALA A 1 104 ? -60.511 -13.342 1.413 1.00 57.31 104 ALA A CA 1
ATOM 766 C C . ALA A 1 104 ? -59.560 -12.835 0.306 1.00 57.31 104 ALA A C 1
ATOM 768 O O . ALA A 1 104 ? -59.580 -11.639 -0.010 1.00 57.31 104 ALA A O 1
ATOM 769 N N . PRO A 1 105 ? -58.737 -13.714 -0.297 1.00 54.66 105 PRO A N 1
ATOM 770 C CA . PRO A 1 105 ? -57.845 -13.327 -1.381 1.00 54.66 105 PRO A CA 1
ATOM 771 C C . PRO A 1 105 ? -58.651 -12.858 -2.600 1.00 54.66 105 PRO A C 1
ATOM 773 O O . PRO A 1 105 ? -59.558 -13.541 -3.072 1.00 54.66 105 PRO A O 1
ATOM 776 N N . GLN A 1 106 ? -58.314 -11.666 -3.087 1.00 59.03 106 GLN A N 1
ATOM 777 C CA . GLN A 1 106 ? -58.892 -11.055 -4.285 1.00 59.03 106 GLN A CA 1
ATOM 778 C C . GLN A 1 106 ? -58.423 -11.835 -5.533 1.00 59.03 106 GLN A C 1
ATOM 780 O O . GLN A 1 106 ? -57.246 -12.204 -5.594 1.00 59.03 106 GLN A O 1
ATOM 785 N N . PRO A 1 107 ? -59.285 -12.091 -6.535 1.00 55.00 107 PRO A N 1
ATOM 786 C CA . PRO A 1 107 ? -58.875 -12.785 -7.750 1.00 55.00 107 PRO A CA 1
ATOM 787 C C . PRO A 1 107 ? -57.924 -11.908 -8.578 1.00 55.00 107 PRO A C 1
ATOM 789 O O . PRO A 1 107 ? -58.195 -10.737 -8.838 1.00 55.00 107 PRO A O 1
ATOM 792 N N . VAL A 1 108 ? -56.797 -12.492 -8.993 1.00 60.19 108 VAL A N 1
ATOM 793 C CA . VAL A 1 108 ? -55.772 -11.842 -9.820 1.00 60.19 108 VAL A CA 1
ATOM 794 C C . VAL A 1 108 ? -56.331 -11.623 -11.229 1.00 60.19 108 VAL A C 1
ATOM 796 O O . VAL A 1 108 ? -56.476 -12.565 -12.011 1.00 60.19 108 VAL A O 1
ATOM 799 N N . GLY A 1 109 ? -56.663 -10.372 -11.548 1.00 51.59 109 GLY A N 1
ATOM 800 C CA . GLY A 1 109 ? -57.029 -9.957 -12.899 1.00 51.59 109 GLY A CA 1
ATOM 801 C C . GLY A 1 109 ? -55.826 -10.066 -13.835 1.00 51.59 109 GLY A C 1
ATOM 802 O O . GLY A 1 109 ? -54.817 -9.397 -13.629 1.00 51.59 109 GLY A O 1
ATOM 803 N N . HIS A 1 110 ? -55.932 -10.917 -14.854 1.00 54.34 110 HIS A N 1
ATOM 804 C CA . HIS A 1 110 ? -54.963 -10.987 -15.947 1.00 54.34 110 HIS A CA 1
ATOM 805 C C . HIS A 1 110 ? -55.273 -9.877 -16.968 1.00 54.34 110 HIS A C 1
ATOM 807 O O . HIS A 1 110 ? -56.435 -9.750 -17.364 1.00 54.34 110 HIS A O 1
ATOM 813 N N . PRO A 1 111 ? -54.287 -9.084 -17.427 1.00 60.81 111 PRO A N 1
ATOM 814 C CA . PRO A 1 111 ? -54.497 -8.158 -18.529 1.00 60.81 111 PRO A CA 1
ATOM 815 C C . PRO A 1 111 ? -54.414 -8.914 -19.863 1.00 60.81 111 PRO A C 1
ATOM 817 O O . PRO A 1 111 ? -53.379 -9.487 -20.197 1.00 60.81 111 PRO A O 1
ATOM 820 N N . HIS A 1 112 ? -55.511 -8.913 -20.619 1.00 48.72 112 HIS A N 1
ATOM 821 C CA . HIS A 1 112 ? -55.515 -9.294 -22.030 1.00 48.72 112 HIS A CA 1
ATOM 822 C C . HIS A 1 112 ? -55.101 -8.090 -22.888 1.00 48.72 112 HIS A C 1
ATOM 824 O O . HIS A 1 112 ? -55.700 -7.019 -22.771 1.00 48.72 112 HIS A O 1
ATOM 830 N N . ILE A 1 113 ? -54.118 -8.299 -23.764 1.00 53.94 113 ILE A N 1
ATOM 831 C CA . ILE A 1 113 ? -53.941 -7.592 -25.042 1.00 53.94 113 ILE A CA 1
ATOM 832 C C . ILE A 1 113 ? -53.836 -8.646 -26.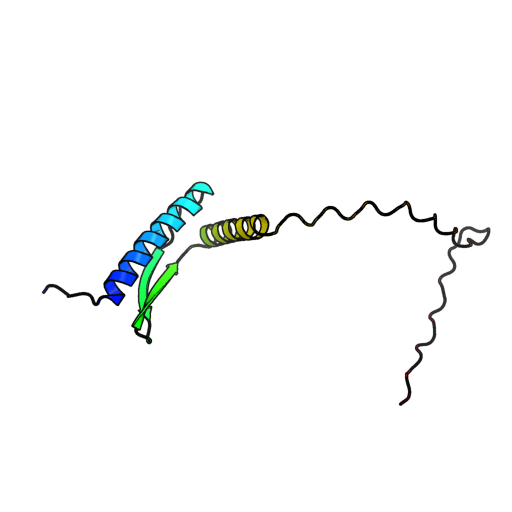135 1.00 53.94 113 ILE A C 1
ATOM 834 O O . ILE A 1 113 ? -53.173 -9.676 -25.872 1.00 53.94 113 ILE A O 1
#

Organism: NCBI:txid1411118

pLDDT: mean 79.95, std 18.14, range [38.78, 98.19]

Sequence (113 aa):
MNAHLSDSDREALWIAHELREELRQALERRGVTSAPGVSPFVDSAGRPSVIVRMDADAARALALIMGEQRAAAVPPAPAAPMAPPAPTPPAAPRRNDGSHVFPAPQPVGHPHI